Protein AF-A0A2Z7D9N8-F1 (afdb_monomer)

Mean predicted aligned error: 6.68 Å

pLDDT: mean 90.81, std 11.86, range [35.66, 98.69]

Foldseek 3Di:
DPDPPQFPVVVVVLLVVLLVVLVVLLVVLVVQLVDPPRPLVSNLVSLVVNLVSCVVSVLVQLNVLSVQLNVCSVVSPSPSNVVSSVVNVVSSVVVSVVVVVVRVVSSVVSVVVVVVVVVVVVVVVVVVVVVPD

InterPro domains:
  IPR008207 Signal transduction histidine kinase, phosphotransfer (Hpt) domain [PF01627] (13-96)
  IPR008207 Signal transduction histidine kinase, phosphotransfer (Hpt) domain [PS50894] (7-102)
  IPR036641 HPT domain superfamily [G3DSA:1.20.120.160] (1-116)
  IPR036641 HPT domain superfamily [SSF47226] (4-103)
  IPR045871 Histidine-containing phosphotransfer protein 1-5/Phosphorelay intermediate protein YPD1 [PTHR28242] (1-106)

Solvent-accessible surface area (backbone atoms only — not comparable to full-atom values): 7219 Å² total; per-residue (Å²): 133,87,70,71,85,54,39,68,56,68,58,51,52,52,50,52,50,50,57,50,52,49,50,51,46,55,51,48,48,50,53,39,64,72,44,79,79,56,54,47,69,61,44,48,56,45,37,51,55,46,26,54,60,23,53,76,74,64,38,55,70,50,28,52,51,34,53,58,34,48,52,23,42,77,70,66,33,66,70,50,36,54,52,41,51,53,50,45,55,50,48,53,52,52,51,52,54,52,52,52,52,51,52,50,52,52,30,55,50,40,49,51,52,54,52,50,52,52,58,47,52,56,52,52,51,54,53,55,60,68,70,75,113

Secondary structure (DSSP, 8-state):
----TTS-HHHHHHHHHHHHHHHHHHHHHHHHHTSSSP-HHHHHHHHHHHHHHHHHTT-HHHHHHHHHHHHHHHTT-HHHHHHHHHHHHHHHHHHHHHHHHHHHHHHHHHHHHHHHHHHHHHHHHHHHHHH--

Radius of gyration: 23.43 Å; Cα contacts (8 Å, |Δi|>4): 84; chains: 1; bounding box: 69×18×63 Å

Structure (mmCIF, N/CA/C/O backbone):
data_AF-A0A2Z7D9N8-F1
#
_entry.id   AF-A0A2Z7D9N8-F1
#
loop_
_atom_site.group_PDB
_atom_site.id
_atom_site.type_symbol
_atom_site.label_atom_id
_atom_site.label_alt_id
_atom_site.label_comp_id
_atom_site.label_asym_id
_atom_site.label_entity_id
_atom_site.label_seq_id
_atom_site.pdbx_PDB_ins_code
_atom_site.Cartn_x
_atom_site.Cartn_y
_atom_site.Cartn_z
_atom_site.occupancy
_atom_site.B_iso_or_equiv
_atom_site.auth_seq_id
_atom_site.auth_comp_id
_atom_site.auth_asym_id
_atom_site.auth_atom_id
_atom_site.pdbx_PDB_model_num
ATOM 1 N N . MET A 1 1 ? 31.838 6.907 -6.541 1.00 35.66 1 MET A N 1
ATOM 2 C CA . MET A 1 1 ? 31.171 5.623 -6.842 1.00 35.66 1 MET A CA 1
ATOM 3 C C . MET A 1 1 ? 30.427 5.805 -8.151 1.00 35.66 1 MET A C 1
ATOM 5 O O . MET A 1 1 ? 29.470 6.566 -8.168 1.00 35.66 1 MET A O 1
ATOM 9 N N . LEU A 1 2 ? 30.913 5.205 -9.240 1.00 46.88 2 LEU A N 1
ATOM 10 C CA . LEU A 1 2 ? 30.203 5.188 -10.521 1.00 46.88 2 LEU A CA 1
ATOM 11 C C . LEU A 1 2 ? 28.985 4.279 -10.336 1.00 46.88 2 LEU A C 1
ATOM 13 O O . LEU A 1 2 ? 29.131 3.059 -10.277 1.00 46.88 2 LEU A O 1
ATOM 17 N N . ARG A 1 3 ? 27.811 4.879 -10.105 1.00 53.00 3 ARG A N 1
ATOM 18 C CA . ARG A 1 3 ? 26.548 4.147 -10.202 1.00 53.00 3 ARG A CA 1
ATOM 19 C C . ARG A 1 3 ? 26.440 3.682 -11.650 1.00 53.00 3 ARG A C 1
ATOM 21 O O . ARG A 1 3 ? 26.715 4.454 -12.559 1.00 53.00 3 ARG A O 1
ATOM 28 N N . ASP A 1 4 ? 26.103 2.416 -11.822 1.00 56.72 4 ASP A N 1
ATOM 29 C CA . ASP A 1 4 ? 25.853 1.817 -13.123 1.00 56.72 4 ASP A CA 1
ATOM 30 C C . ASP A 1 4 ? 24.731 2.608 -13.816 1.00 56.72 4 ASP A C 1
ATOM 32 O O . ASP A 1 4 ? 23.579 2.561 -13.383 1.00 56.72 4 ASP A O 1
ATOM 36 N N . GLU A 1 5 ? 25.079 3.413 -14.825 1.00 58.69 5 GLU A N 1
ATOM 37 C CA . GLU A 1 5 ? 24.137 4.302 -15.528 1.00 58.69 5 GLU A CA 1
ATOM 38 C C . GLU A 1 5 ? 23.104 3.528 -16.366 1.00 58.69 5 GLU A C 1
ATOM 40 O 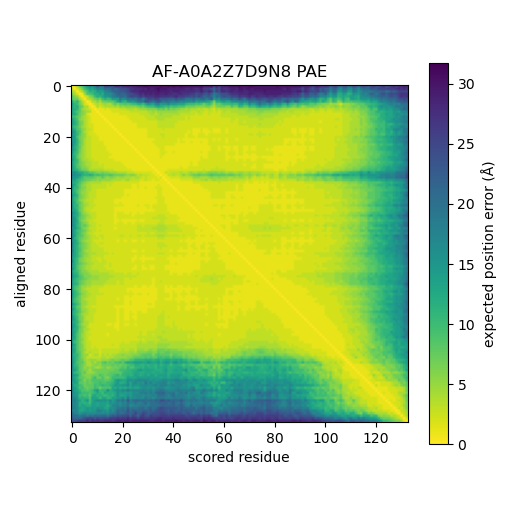O . GLU A 1 5 ? 22.183 4.124 -16.912 1.00 58.69 5 GLU A O 1
ATOM 45 N N . SER A 1 6 ? 23.244 2.201 -16.436 1.00 63.81 6 SER A N 1
ATOM 46 C CA . SER A 1 6 ? 22.446 1.272 -17.243 1.00 63.81 6 SER A CA 1
ATOM 47 C C . SER A 1 6 ? 21.270 0.620 -16.495 1.00 63.81 6 SER A C 1
ATOM 49 O O . SER A 1 6 ? 20.781 -0.454 -16.848 1.00 63.81 6 SER A O 1
ATOM 51 N N . CYS A 1 7 ? 20.844 1.209 -15.383 1.00 67.69 7 CYS A N 1
ATOM 52 C CA . CYS A 1 7 ? 19.733 0.703 -14.589 1.00 67.69 7 CYS A CA 1
ATOM 53 C C . CYS A 1 7 ? 18.971 1.920 -14.046 1.00 67.69 7 CYS A C 1
ATOM 55 O O . CYS A 1 7 ? 19.612 2.902 -13.653 1.00 67.69 7 CYS A O 1
ATOM 57 N N . PRO A 1 8 ? 17.624 1.914 -13.988 1.00 79.19 8 PRO A N 1
ATOM 58 C CA . PRO A 1 8 ? 16.834 3.075 -13.582 1.00 79.19 8 PRO A CA 1
ATOM 59 C C . PRO A 1 8 ? 16.919 3.295 -12.061 1.00 79.19 8 PRO A C 1
ATOM 61 O O . PRO A 1 8 ? 15.949 3.115 -11.326 1.00 79.19 8 PRO A O 1
ATOM 64 N N . THR A 1 9 ? 18.100 3.675 -11.571 1.00 83.56 9 THR A N 1
ATOM 65 C CA . THR A 1 9 ? 18.459 3.759 -10.146 1.00 83.56 9 THR A CA 1
ATOM 66 C C . THR A 1 9 ? 17.527 4.672 -9.359 1.00 83.56 9 THR A C 1
ATOM 68 O O . THR A 1 9 ? 17.087 4.292 -8.280 1.00 83.56 9 THR A O 1
ATOM 71 N N . PHE A 1 10 ? 17.128 5.813 -9.930 1.00 87.19 10 PHE A N 1
ATOM 72 C CA . PHE A 1 10 ? 16.125 6.690 -9.321 1.00 87.19 10 PHE A CA 1
ATOM 73 C C . PHE A 1 10 ? 14.795 5.966 -9.071 1.00 87.19 10 PHE A C 1
ATOM 75 O O . PHE A 1 10 ? 14.218 6.073 -7.992 1.00 87.19 10 PHE A O 1
ATOM 82 N N . PHE A 1 11 ? 14.314 5.200 -10.053 1.00 88.00 11 PHE A N 1
ATOM 83 C CA . PHE A 1 11 ? 13.065 4.457 -9.916 1.00 88.00 11 PHE A CA 1
ATOM 84 C C . PHE A 1 11 ? 13.198 3.341 -8.875 1.00 88.00 11 PHE A C 1
ATOM 86 O O . PHE A 1 11 ? 12.290 3.131 -8.080 1.00 88.00 11 PHE A O 1
ATOM 93 N N . ILE A 1 12 ? 14.343 2.661 -8.822 1.00 90.94 12 ILE A N 1
ATOM 94 C CA . ILE A 1 12 ? 14.627 1.638 -7.806 1.00 90.94 12 ILE A CA 1
ATOM 95 C C . ILE A 1 12 ? 14.602 2.241 -6.399 1.00 90.94 12 ILE A C 1
ATOM 97 O O . ILE A 1 12 ? 13.943 1.688 -5.514 1.00 90.94 12 ILE A O 1
ATOM 101 N N . ASP A 1 13 ? 15.280 3.374 -6.210 1.00 92.50 13 ASP A N 1
ATOM 102 C CA . ASP A 1 13 ? 15.338 4.097 -4.939 1.00 92.50 13 ASP A CA 1
ATOM 103 C C . ASP A 1 13 ? 13.923 4.546 -4.520 1.00 92.50 13 ASP A C 1
ATOM 105 O O . ASP A 1 13 ? 13.490 4.276 -3.397 1.00 92.50 13 ASP A O 1
ATOM 109 N N . LEU A 1 14 ? 13.150 5.111 -5.457 1.00 93.19 14 LEU A N 1
ATOM 110 C CA . LEU A 1 14 ? 11.755 5.512 -5.247 1.00 93.19 14 LEU A CA 1
ATOM 111 C C . LEU A 1 14 ? 10.858 4.332 -4.837 1.00 93.19 14 LEU A C 1
ATOM 113 O O . LEU A 1 14 ? 10.069 4.441 -3.897 1.00 93.19 14 LEU A O 1
ATOM 117 N N . LEU A 1 15 ? 10.972 3.190 -5.521 1.00 94.62 15 LEU A N 1
ATOM 118 C CA . LEU A 1 15 ? 10.200 1.994 -5.187 1.00 94.62 15 LEU A CA 1
ATOM 119 C C . LEU A 1 15 ? 10.584 1.429 -3.821 1.00 94.62 15 LEU A C 1
ATOM 121 O O . LEU A 1 15 ? 9.710 0.992 -3.070 1.00 94.62 15 LEU A O 1
ATOM 125 N N . SER A 1 16 ? 11.878 1.412 -3.503 1.00 94.75 16 SER A N 1
ATOM 126 C CA . SER A 1 16 ? 12.378 0.957 -2.207 1.00 94.75 16 SER A CA 1
ATOM 127 C C . SER A 1 16 ? 11.770 1.781 -1.071 1.00 94.75 16 SER A C 1
ATOM 129 O O . SER A 1 16 ? 11.204 1.210 -0.133 1.00 94.75 16 SER A O 1
ATOM 131 N N . GLU A 1 17 ? 11.793 3.109 -1.213 1.00 95.81 17 GLU A N 1
ATOM 132 C CA . GLU A 1 17 ? 11.213 4.038 -0.246 1.00 95.81 17 GLU A CA 1
ATOM 133 C C . GLU A 1 17 ? 9.703 3.827 -0.102 1.00 95.81 17 GLU A C 1
ATOM 135 O O . GLU A 1 17 ? 9.208 3.590 1.004 1.00 95.81 17 GLU A O 1
ATOM 140 N N . PHE A 1 18 ? 8.969 3.782 -1.220 1.00 96.81 18 PHE A N 1
ATOM 141 C CA . PHE A 1 18 ? 7.529 3.530 -1.197 1.00 96.81 18 PHE A CA 1
ATOM 142 C C . PHE A 1 18 ? 7.182 2.222 -0.472 1.00 96.81 18 PHE A C 1
ATOM 144 O O . PHE A 1 18 ? 6.330 2.207 0.418 1.00 96.81 18 PHE A O 1
ATOM 151 N N . PHE A 1 19 ? 7.823 1.101 -0.823 1.00 97.44 19 PHE A N 1
ATOM 152 C CA . PHE A 1 19 ? 7.477 -0.193 -0.228 1.00 97.44 19 PHE A CA 1
ATOM 153 C C . PHE A 1 19 ? 7.876 -0.303 1.244 1.00 97.44 19 PHE A C 1
ATOM 155 O O . PHE A 1 19 ? 7.211 -1.044 1.983 1.00 97.44 19 PHE A O 1
ATOM 162 N N . SER A 1 20 ? 8.929 0.407 1.652 1.00 97.31 20 SER A N 1
ATOM 163 C CA . SER A 1 20 ? 9.345 0.554 3.046 1.00 97.31 20 SER A CA 1
ATOM 164 C C . SER A 1 20 ? 8.277 1.304 3.845 1.00 97.31 20 SER A C 1
ATOM 166 O O . SER A 1 20 ? 7.710 0.744 4.789 1.00 97.31 20 SER A O 1
ATOM 168 N N . GLU A 1 21 ? 7.915 2.515 3.415 1.00 97.00 21 GLU A N 1
ATOM 169 C CA . GLU A 1 21 ? 6.924 3.352 4.097 1.00 97.00 21 GLU A CA 1
ATOM 170 C C . GLU A 1 21 ? 5.530 2.719 4.098 1.00 97.00 21 GLU A C 1
ATOM 172 O O . GLU A 1 21 ? 4.908 2.593 5.156 1.00 97.00 21 GLU A O 1
ATOM 177 N N . ALA A 1 22 ? 5.063 2.206 2.957 1.00 97.81 22 ALA A N 1
ATOM 178 C CA . ALA A 1 22 ? 3.789 1.493 2.874 1.00 97.81 22 ALA A CA 1
ATOM 179 C C . ALA A 1 22 ? 3.767 0.265 3.801 1.00 97.81 22 ALA A C 1
ATOM 181 O O . ALA A 1 22 ? 2.750 -0.040 4.423 1.00 97.81 22 ALA A O 1
ATOM 182 N N . GLY A 1 23 ? 4.897 -0.440 3.936 1.00 98.06 23 GLY A N 1
ATOM 183 C CA . GLY A 1 23 ? 5.041 -1.551 4.875 1.00 98.06 23 GLY A CA 1
ATOM 184 C C . GLY A 1 23 ? 4.883 -1.125 6.338 1.00 98.06 23 GLY A C 1
ATOM 185 O O . GLY A 1 23 ? 4.220 -1.829 7.106 1.00 98.06 23 GLY A O 1
ATOM 186 N N . LYS A 1 24 ? 5.445 0.029 6.719 1.00 98.44 24 LYS A N 1
ATOM 187 C CA . LYS A 1 24 ? 5.302 0.607 8.066 1.00 98.44 24 LYS A CA 1
ATOM 188 C C . LYS A 1 24 ? 3.858 1.024 8.343 1.00 98.44 24 LYS A C 1
ATOM 190 O O . LYS A 1 24 ? 3.328 0.645 9.385 1.00 98.44 24 LYS A O 1
ATOM 195 N N . VAL A 1 25 ? 3.211 1.711 7.401 1.00 98.56 25 VAL A N 1
ATOM 196 C CA . VAL A 1 25 ? 1.808 2.147 7.523 1.00 98.56 25 VAL A CA 1
ATOM 197 C C . VAL A 1 25 ? 0.871 0.951 7.686 1.00 98.56 25 VAL A C 1
ATOM 199 O O . VAL A 1 25 ? 0.109 0.888 8.645 1.00 98.56 25 VAL A O 1
ATOM 202 N N . VAL A 1 26 ? 1.000 -0.070 6.836 1.00 98.44 26 VAL A N 1
ATOM 203 C CA . VAL A 1 26 ? 0.194 -1.301 6.925 1.00 98.44 26 VAL A CA 1
ATOM 204 C C . VAL A 1 26 ? 0.425 -2.052 8.243 1.00 98.44 26 VAL A C 1
ATOM 206 O O . VAL A 1 26 ? -0.492 -2.672 8.781 1.00 98.44 26 VAL A O 1
ATOM 209 N N . LYS A 1 27 ? 1.649 -2.025 8.785 1.00 98.56 27 LYS A N 1
ATOM 210 C CA . LYS A 1 27 ? 1.946 -2.603 10.104 1.00 98.56 27 LYS A CA 1
ATOM 211 C C . LYS A 1 27 ? 1.283 -1.807 11.230 1.00 98.56 27 LYS A C 1
ATOM 213 O O . LYS A 1 27 ? 0.828 -2.422 12.188 1.00 98.56 27 LYS A O 1
ATOM 218 N N . GLN A 1 28 ? 1.248 -0.480 11.128 1.00 98.44 28 GLN A N 1
ATOM 219 C CA . GLN A 1 28 ? 0.565 0.384 12.091 1.00 98.44 28 GLN A CA 1
ATOM 220 C C . GLN A 1 28 ? -0.949 0.166 12.052 1.00 98.44 28 GLN A C 1
ATOM 222 O O . GLN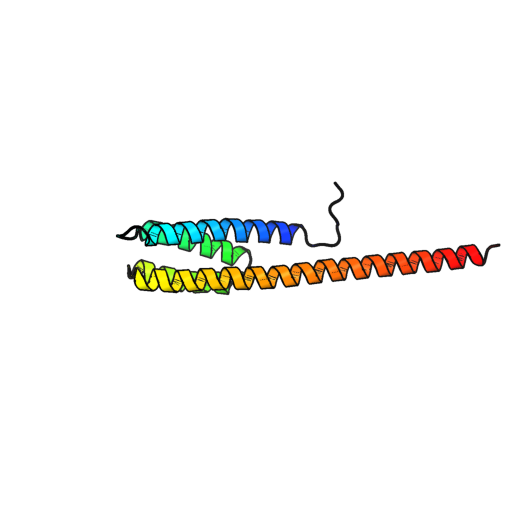 A 1 28 ? -1.509 -0.100 13.104 1.00 98.44 28 GLN A O 1
ATOM 227 N N . MET A 1 29 ? -1.567 0.126 10.865 1.00 98.56 29 MET A N 1
ATOM 228 C CA . MET A 1 29 ? -2.998 -0.187 10.709 1.00 98.56 29 MET A CA 1
ATOM 229 C C . MET A 1 29 ? -3.362 -1.498 11.407 1.00 98.56 29 MET A C 1
ATOM 231 O O . MET A 1 29 ? -4.299 -1.562 12.192 1.00 98.56 29 MET A O 1
ATOM 235 N N . ARG A 1 30 ? -2.561 -2.547 11.177 1.00 98.38 30 ARG A N 1
ATOM 236 C CA . ARG A 1 30 ? -2.777 -3.843 11.825 1.00 98.38 30 ARG A CA 1
ATOM 237 C C . ARG A 1 30 ? -2.727 -3.740 13.350 1.00 98.38 30 ARG A C 1
ATOM 239 O O . ARG A 1 30 ? -3.581 -4.302 14.011 1.00 98.38 30 ARG A O 1
ATOM 246 N N . LYS A 1 31 ? -1.736 -3.032 13.900 1.00 98.25 31 LYS A N 1
ATOM 247 C CA . LYS A 1 31 ? -1.605 -2.844 15.354 1.00 98.25 31 LYS A CA 1
ATOM 248 C C . LYS A 1 31 ? -2.790 -2.087 15.951 1.00 98.25 31 LYS A C 1
ATOM 250 O O . LYS A 1 31 ? -3.208 -2.416 17.055 1.00 98.25 31 LYS A O 1
ATOM 255 N N . THR A 1 32 ? -3.301 -1.091 15.229 1.00 98.00 32 THR A N 1
ATOM 256 C CA . THR A 1 32 ? -4.493 -0.346 15.633 1.00 98.00 32 THR A CA 1
ATOM 257 C C . THR A 1 32 ? -5.709 -1.268 15.715 1.00 98.00 32 THR A C 1
ATOM 259 O O . THR A 1 32 ? -6.408 -1.241 16.717 1.00 98.00 32 THR A O 1
ATOM 262 N N . LEU A 1 33 ? -5.906 -2.151 14.730 1.00 97.38 33 LEU A N 1
ATOM 263 C CA . LEU A 1 33 ? -6.993 -3.140 14.752 1.00 97.38 33 LEU A CA 1
ATOM 264 C C . LEU A 1 33 ? -6.773 -4.293 15.755 1.00 97.38 33 LEU A C 1
ATOM 266 O O . LEU A 1 33 ? -7.728 -4.916 16.196 1.00 97.38 33 LEU A O 1
ATOM 270 N N . GLU A 1 34 ? -5.524 -4.604 16.121 1.00 97.56 34 GLU A N 1
ATOM 271 C CA . GLU A 1 34 ? -5.187 -5.604 17.154 1.00 97.56 34 GLU A CA 1
ATOM 272 C C . GLU A 1 34 ? -5.485 -5.108 18.584 1.00 97.56 34 GLU A C 1
ATOM 274 O O . GLU A 1 34 ? -5.392 -5.903 19.519 1.00 97.56 34 GLU A O 1
ATOM 279 N N . THR A 1 35 ? -5.825 -3.824 18.770 1.00 94.38 35 THR A N 1
ATOM 280 C CA . THR A 1 35 ? -6.077 -3.208 20.087 1.00 94.38 35 THR A CA 1
ATOM 281 C C . THR A 1 35 ? -7.505 -2.653 20.175 1.00 94.38 35 THR A C 1
ATOM 283 O O . THR A 1 35 ? -7.701 -1.465 19.932 1.00 94.38 35 THR A O 1
ATOM 286 N N . PRO A 1 36 ? -8.509 -3.480 20.519 1.00 89.88 36 PRO A N 1
ATOM 287 C CA . PRO A 1 36 ? -9.892 -3.025 20.625 1.00 89.88 36 PRO A CA 1
ATOM 288 C C . PRO A 1 36 ? -10.150 -2.108 21.843 1.00 89.88 36 PRO A C 1
ATOM 290 O O . PRO A 1 36 ? -9.549 -2.326 22.902 1.00 89.88 36 PRO A O 1
ATOM 293 N N . PRO A 1 37 ? -11.091 -1.147 21.746 1.00 91.50 37 PRO A N 1
ATOM 294 C CA . PRO A 1 37 ? -11.786 -0.756 20.517 1.00 91.50 37 PRO A CA 1
ATOM 295 C C . PRO A 1 37 ? -10.817 -0.076 19.542 1.00 91.50 37 PRO A C 1
ATOM 297 O O . PRO A 1 37 ? -9.957 0.698 19.966 1.00 91.50 37 PRO A O 1
ATOM 300 N N . ALA A 1 38 ? -10.950 -0.367 18.247 1.00 95.56 38 ALA A N 1
ATOM 301 C CA . ALA A 1 38 ? -10.053 0.195 17.246 1.00 95.56 38 ALA A CA 1
ATOM 302 C C . ALA A 1 38 ? -10.125 1.734 17.215 1.00 95.56 38 ALA A C 1
ATOM 304 O O . ALA A 1 38 ? -11.199 2.338 17.205 1.00 95.56 38 ALA A O 1
ATOM 305 N N . ASP A 1 39 ? -8.960 2.378 17.145 1.00 98.06 39 ASP A N 1
ATOM 306 C CA . ASP A 1 39 ? -8.849 3.825 16.938 1.00 98.06 39 ASP A CA 1
ATOM 307 C C . ASP A 1 39 ? -9.085 4.159 15.452 1.00 98.06 39 ASP A C 1
ATOM 309 O O . ASP A 1 39 ? -8.171 4.110 14.618 1.00 98.06 39 ASP A O 1
ATOM 313 N N . PHE A 1 40 ? -10.343 4.447 15.110 1.00 98.12 40 PHE A N 1
ATOM 314 C CA . PHE A 1 40 ? -10.770 4.740 13.739 1.00 98.12 40 PHE A CA 1
ATOM 315 C C . PHE A 1 40 ? -10.212 6.060 13.197 1.00 98.12 40 PHE A C 1
ATOM 317 O O . PHE A 1 40 ? -9.897 6.133 12.007 1.00 98.12 40 PHE A O 1
ATOM 324 N N . ASP A 1 41 ? -9.991 7.064 14.049 1.00 98.38 41 ASP A N 1
ATOM 325 C CA . ASP A 1 41 ? -9.354 8.318 13.637 1.00 98.38 41 ASP A CA 1
ATOM 326 C C . ASP A 1 41 ? -7.915 8.044 13.192 1.00 98.38 41 ASP A C 1
ATOM 328 O O . ASP A 1 41 ? -7.485 8.458 12.106 1.00 98.38 41 ASP A O 1
ATOM 332 N N . LYS A 1 42 ? -7.188 7.225 13.965 1.00 98.44 42 LYS A N 1
ATOM 333 C CA . LYS A 1 42 ? -5.841 6.808 13.584 1.00 98.44 42 LYS A CA 1
ATOM 334 C C . LYS A 1 42 ? -5.825 5.956 12.321 1.00 98.44 42 LYS A C 1
ATOM 336 O O . LYS A 1 42 ? -4.927 6.110 11.487 1.00 98.44 42 LYS A O 1
ATOM 341 N N . MET A 1 43 ? -6.796 5.058 12.159 1.00 98.50 43 MET A N 1
ATOM 342 C CA . MET A 1 43 ? -6.951 4.285 10.924 1.00 98.50 43 MET A CA 1
ATOM 343 C C . MET A 1 43 ? -7.167 5.196 9.712 1.00 98.50 43 MET A C 1
ATOM 345 O O . MET A 1 43 ? -6.570 4.944 8.662 1.00 98.50 43 MET A O 1
ATOM 349 N N . ASN A 1 44 ? -7.940 6.274 9.859 1.00 98.56 44 ASN A N 1
ATOM 350 C CA . ASN A 1 44 ? -8.224 7.218 8.780 1.00 98.56 44 ASN A CA 1
ATOM 351 C C . ASN A 1 44 ? -6.970 7.991 8.344 1.00 98.56 44 ASN A C 1
ATOM 353 O O . ASN A 1 44 ? -6.649 8.049 7.155 1.00 98.56 44 ASN A O 1
ATOM 357 N N . GLU A 1 45 ? -6.182 8.495 9.300 1.00 98.62 45 GLU A N 1
ATOM 358 C CA . GLU A 1 45 ? -4.888 9.134 9.013 1.00 98.62 45 GLU A CA 1
ATOM 359 C C . GLU A 1 45 ? -3.945 8.199 8.240 1.00 98.62 45 GLU A C 1
ATOM 361 O O . GLU A 1 45 ? -3.320 8.583 7.243 1.00 98.62 45 GLU A O 1
ATOM 366 N N . LEU A 1 46 ? -3.841 6.945 8.696 1.00 98.69 46 LEU A N 1
ATOM 367 C CA . LEU A 1 46 ? -3.014 5.929 8.051 1.00 98.69 46 LEU A CA 1
ATOM 368 C C . LEU A 1 46 ? -3.534 5.608 6.644 1.00 98.69 46 LEU A C 1
ATOM 370 O O . LEU A 1 46 ? -2.729 5.438 5.722 1.00 98.69 46 LEU A O 1
ATOM 374 N N . CYS A 1 47 ? -4.857 5.550 6.468 1.00 98.56 47 CYS A N 1
ATOM 375 C CA . CYS A 1 47 ? -5.514 5.331 5.184 1.00 98.56 47 CYS A CA 1
ATOM 376 C C . CYS A 1 47 ? -5.152 6.432 4.180 1.00 98.56 47 CYS A C 1
ATOM 378 O O . CYS A 1 47 ? -4.644 6.127 3.096 1.00 98.56 47 CYS A O 1
ATOM 380 N N . PHE A 1 48 ? -5.295 7.707 4.557 1.00 98.12 48 PHE A N 1
ATOM 381 C CA . PHE A 1 48 ? -4.921 8.831 3.697 1.00 98.12 48 PHE A CA 1
ATOM 382 C C . PHE A 1 48 ? -3.430 8.849 3.366 1.00 98.12 48 PHE A C 1
ATOM 384 O O . PHE A 1 48 ? -3.069 9.045 2.201 1.00 98.12 48 PHE A O 1
ATOM 391 N N . LYS A 1 49 ? -2.555 8.567 4.344 1.00 98.19 49 LYS A N 1
ATOM 392 C CA . LYS A 1 49 ? -1.107 8.464 4.102 1.00 98.19 49 LYS A CA 1
ATOM 393 C C . LYS A 1 49 ? -0.791 7.388 3.056 1.00 98.19 49 LYS A C 1
ATOM 395 O O . LYS A 1 49 ? -0.017 7.629 2.122 1.00 98.19 49 LYS A O 1
ATOM 400 N N . LEU A 1 50 ? -1.394 6.203 3.176 1.00 98.50 50 LEU A N 1
ATOM 401 C CA . LEU A 1 50 ? -1.187 5.126 2.208 1.00 98.50 50 LEU A CA 1
ATOM 402 C C . LEU A 1 50 ? -1.781 5.467 0.836 1.00 98.50 50 LEU A C 1
ATOM 404 O O . LEU A 1 50 ? -1.122 5.255 -0.177 1.00 98.50 50 LEU A O 1
ATOM 408 N N . LYS A 1 51 ? -2.993 6.026 0.790 1.00 97.88 51 LYS A N 1
ATOM 409 C CA . LYS A 1 51 ? -3.663 6.427 -0.455 1.00 97.88 51 LYS A CA 1
ATOM 410 C C . LYS A 1 51 ? -2.849 7.464 -1.230 1.00 97.88 51 LYS A C 1
ATOM 412 O O . LYS A 1 51 ? -2.603 7.277 -2.419 1.00 97.88 51 LYS A O 1
ATOM 417 N N . GLY A 1 52 ? -2.385 8.518 -0.555 1.00 96.56 52 GLY A N 1
ATOM 418 C CA . GLY A 1 52 ? -1.589 9.585 -1.165 1.00 96.56 52 GLY A CA 1
ATOM 419 C C . GLY A 1 52 ? -0.251 9.085 -1.715 1.00 96.56 52 GLY A C 1
ATOM 420 O O . GLY A 1 52 ? 0.086 9.349 -2.867 1.00 96.56 52 GLY A O 1
ATOM 421 N N . SER A 1 53 ? 0.480 8.293 -0.923 1.00 96.62 53 SER A N 1
ATOM 422 C CA . SER A 1 53 ? 1.743 7.679 -1.368 1.00 96.62 53 SER A CA 1
ATOM 423 C C . SER A 1 53 ? 1.554 6.651 -2.488 1.00 96.62 53 SER A C 1
ATOM 425 O O . SER A 1 53 ? 2.392 6.546 -3.377 1.00 96.62 53 SER A O 1
ATOM 427 N N . ALA A 1 54 ? 0.453 5.897 -2.489 1.00 97.75 54 ALA A N 1
ATOM 428 C CA . ALA A 1 54 ? 0.130 4.986 -3.582 1.00 97.75 54 ALA A CA 1
ATOM 429 C C . ALA A 1 54 ? -0.185 5.753 -4.874 1.00 97.75 54 ALA A C 1
ATOM 431 O O . ALA A 1 54 ? 0.267 5.360 -5.950 1.00 97.75 54 ALA A O 1
ATOM 432 N N . ALA A 1 55 ? -0.931 6.855 -4.777 1.00 96.44 55 ALA A N 1
ATOM 433 C CA . ALA A 1 55 ? -1.259 7.694 -5.922 1.00 96.44 55 ALA A CA 1
ATOM 434 C C . ALA A 1 55 ? -0.007 8.312 -6.571 1.00 96.44 55 ALA A C 1
ATOM 436 O O . ALA A 1 55 ? 0.095 8.302 -7.796 1.00 96.44 55 ALA A O 1
ATOM 437 N N . SER A 1 56 ? 0.970 8.774 -5.780 1.00 94.00 56 SER A N 1
ATOM 438 C CA . SER A 1 56 ? 2.171 9.446 -6.304 1.00 94.00 56 SER A CA 1
ATOM 439 C C . SER A 1 56 ? 3.078 8.554 -7.160 1.00 94.00 56 SER A C 1
ATOM 441 O O . SER A 1 56 ? 3.786 9.067 -8.022 1.00 94.00 56 SER A O 1
ATOM 443 N N . ILE A 1 57 ? 3.038 7.231 -6.967 1.00 94.31 57 ILE A N 1
ATOM 444 C CA . ILE A 1 57 ? 3.813 6.263 -7.762 1.00 94.31 57 ILE A CA 1
ATOM 445 C C . ILE A 1 57 ? 2.961 5.470 -8.768 1.00 94.31 57 ILE A C 1
ATOM 447 O O . ILE A 1 57 ? 3.438 4.497 -9.352 1.00 94.31 57 ILE A O 1
ATOM 451 N N . GLY A 1 58 ? 1.682 5.822 -8.934 1.00 95.31 58 GLY A N 1
ATOM 452 C CA . GLY A 1 58 ? 0.770 5.110 -9.834 1.00 95.31 58 GLY A CA 1
ATOM 453 C C . GLY A 1 58 ? 0.349 3.715 -9.347 1.00 95.31 58 GLY A C 1
ATOM 454 O O . GLY A 1 58 ? -0.026 2.859 -10.148 1.00 95.31 58 GLY A O 1
ATOM 455 N N . ALA A 1 59 ? 0.372 3.450 -8.037 1.00 96.81 59 ALA A N 1
ATOM 456 C CA . ALA A 1 59 ? -0.119 2.205 -7.441 1.00 96.81 59 ALA A CA 1
ATOM 457 C C . ALA A 1 59 ? -1.661 2.180 -7.360 1.00 96.81 59 ALA A C 1
ATOM 459 O O . ALA A 1 59 ? -2.249 2.065 -6.280 1.00 96.81 59 ALA A O 1
ATOM 460 N N . CYS A 1 60 ? -2.328 2.274 -8.514 1.00 95.88 60 CYS A N 1
ATOM 461 C CA . CYS A 1 60 ? -3.767 2.537 -8.631 1.00 95.88 60 CYS A CA 1
ATOM 462 C C . CYS A 1 60 ? -4.649 1.554 -7.850 1.00 95.88 60 CYS A C 1
ATOM 464 O O . CYS A 1 60 ? -5.605 1.973 -7.210 1.00 95.88 60 CYS A O 1
ATOM 466 N N . ARG A 1 61 ? -4.315 0.254 -7.843 1.00 97.06 61 ARG A N 1
ATOM 467 C CA . ARG A 1 61 ? -5.100 -0.758 -7.110 1.00 97.06 61 ARG A CA 1
ATOM 468 C C . ARG A 1 61 ? -5.027 -0.571 -5.596 1.00 97.06 61 ARG A C 1
ATOM 470 O O . ARG A 1 61 ? -6.034 -0.744 -4.927 1.00 97.06 61 ARG A O 1
ATOM 477 N N . ILE A 1 62 ? -3.867 -0.189 -5.058 1.00 97.94 62 ILE A N 1
ATOM 478 C CA . ILE A 1 62 ? -3.729 0.106 -3.624 1.00 97.94 62 ILE A CA 1
ATOM 479 C C . ILE A 1 62 ? -4.519 1.375 -3.289 1.00 97.94 62 ILE A C 1
ATOM 481 O O . ILE A 1 62 ? -5.272 1.376 -2.325 1.00 97.94 62 ILE A O 1
ATOM 485 N N . SER A 1 63 ? -4.402 2.418 -4.119 1.00 97.06 63 SER A N 1
ATOM 486 C CA . SER A 1 63 ? -5.153 3.671 -3.945 1.00 97.06 63 SER A CA 1
ATOM 487 C C . SER A 1 63 ? -6.674 3.457 -3.970 1.00 97.06 63 SER A C 1
ATOM 489 O O . SER A 1 63 ? -7.381 4.013 -3.133 1.00 97.06 63 SER A O 1
ATOM 491 N N . ALA A 1 64 ? -7.169 2.605 -4.875 1.00 96.75 64 ALA A N 1
ATOM 492 C CA . ALA A 1 64 ? -8.584 2.250 -4.961 1.00 96.75 64 ALA A CA 1
ATOM 493 C C . ALA A 1 64 ? -9.068 1.500 -3.711 1.00 96.75 64 ALA A C 1
ATOM 495 O O . ALA A 1 64 ? -10.045 1.918 -3.103 1.00 96.75 64 ALA A O 1
ATOM 496 N N . VAL A 1 65 ? -8.342 0.466 -3.268 1.00 97.69 65 VAL A N 1
ATOM 497 C CA . VAL A 1 65 ? -8.705 -0.309 -2.065 1.00 97.69 65 VAL A CA 1
ATOM 498 C C . VAL A 1 65 ? -8.630 0.545 -0.788 1.00 97.69 65 VAL A C 1
ATOM 500 O O . VAL A 1 65 ? -9.348 0.288 0.172 1.00 97.69 65 VAL A O 1
ATOM 503 N N . CYS A 1 66 ? -7.812 1.604 -0.752 1.00 98.19 66 CYS A N 1
ATOM 504 C CA . CYS A 1 66 ? -7.862 2.568 0.352 1.00 98.19 66 CYS A CA 1
ATOM 505 C C . CYS A 1 66 ? -9.200 3.327 0.422 1.00 98.19 66 CYS A C 1
ATOM 507 O O . CYS A 1 66 ? -9.586 3.746 1.507 1.00 98.19 66 CYS A O 1
ATOM 509 N N . SER A 1 67 ? -9.920 3.520 -0.690 1.00 97.19 67 SER A N 1
ATOM 510 C CA . SER A 1 67 ? -11.279 4.077 -0.625 1.00 97.19 67 SER A CA 1
ATOM 511 C C . SER A 1 67 ? -12.245 3.102 0.055 1.00 97.19 67 SER A C 1
ATOM 513 O O . SER A 1 67 ? -13.016 3.534 0.904 1.00 97.19 67 SER A O 1
ATOM 515 N N . ASP A 1 68 ? -12.134 1.799 -0.224 1.00 98.06 68 ASP A N 1
ATOM 516 C CA . ASP A 1 68 ? -12.921 0.768 0.471 1.00 98.06 68 ASP A CA 1
ATOM 517 C C . ASP A 1 68 ? -12.602 0.753 1.976 1.00 98.06 68 ASP A C 1
ATOM 519 O O . ASP A 1 68 ? -13.497 0.640 2.809 1.00 98.06 68 ASP A O 1
ATOM 523 N N . LEU A 1 69 ? -11.325 0.935 2.342 1.00 98.38 69 LEU A N 1
ATOM 524 C CA . LEU A 1 69 ? -10.913 1.016 3.746 1.00 98.38 69 LEU A CA 1
ATOM 525 C C . LEU A 1 69 ? -11.509 2.248 4.428 1.00 98.38 69 LEU A C 1
ATOM 527 O O . LEU A 1 69 ? -11.917 2.165 5.578 1.00 98.38 69 LEU A O 1
ATOM 531 N N . HIS A 1 70 ? -11.542 3.386 3.736 1.00 98.50 70 HIS A N 1
ATOM 532 C CA . HIS A 1 70 ? -12.151 4.599 4.268 1.00 98.50 70 HIS A CA 1
ATOM 533 C C . HIS A 1 70 ? -13.646 4.398 4.548 1.00 98.50 70 HIS A C 1
ATOM 535 O O . HIS A 1 70 ? -14.096 4.778 5.620 1.00 98.50 70 HIS A O 1
ATOM 541 N N . HIS A 1 71 ? -14.388 3.720 3.666 1.00 98.44 71 HIS A N 1
ATOM 542 C CA . HIS A 1 71 ? -15.789 3.374 3.934 1.00 98.44 71 HIS A CA 1
ATOM 543 C C . HIS A 1 71 ? -15.947 2.493 5.181 1.00 98.44 71 HIS A C 1
ATOM 545 O O . HIS A 1 71 ? -16.706 2.851 6.076 1.00 98.44 71 HIS A O 1
ATOM 551 N N . ALA A 1 72 ? -15.146 1.430 5.311 1.00 98.31 72 ALA A N 1
ATOM 552 C CA . ALA A 1 72 ? -15.165 0.576 6.503 1.00 98.31 72 ALA A CA 1
ATOM 553 C C . ALA A 1 72 ? -14.815 1.335 7.804 1.00 98.31 72 ALA A C 1
ATOM 555 O O . ALA A 1 72 ? -15.309 0.993 8.880 1.00 98.31 72 ALA A O 1
ATOM 556 N N . ILE A 1 73 ? -13.959 2.363 7.715 1.00 98.44 73 ILE A N 1
ATOM 557 C CA . ILE A 1 73 ? -13.607 3.244 8.838 1.00 98.44 73 ILE A CA 1
ATOM 558 C C . ILE A 1 73 ? -14.787 4.142 9.228 1.00 98.44 73 ILE A C 1
ATOM 560 O O . ILE A 1 73 ? -15.083 4.248 10.417 1.00 98.44 73 ILE A O 1
ATOM 564 N N . GLU A 1 74 ? -15.463 4.764 8.258 1.00 98.38 74 GLU A N 1
ATOM 565 C CA . GLU A 1 74 ? -16.641 5.615 8.504 1.00 98.38 74 GLU A CA 1
ATOM 566 C C . GLU A 1 74 ? -17.796 4.811 9.125 1.00 98.38 74 GLU A C 1
ATOM 568 O O . GLU A 1 74 ? -18.431 5.270 10.076 1.00 98.38 74 GLU A O 1
ATOM 573 N N . ASP A 1 75 ? -17.990 3.570 8.669 1.00 98.12 75 ASP A N 1
ATOM 574 C CA . ASP A 1 75 ? -18.977 2.631 9.219 1.00 98.12 75 ASP A CA 1
ATOM 575 C C . ASP A 1 75 ? -18.543 2.019 10.566 1.00 98.12 75 ASP A C 1
ATOM 577 O O . ASP A 1 75 ? -19.302 1.283 11.201 1.00 98.12 75 ASP A O 1
ATOM 581 N N . LYS A 1 76 ? -17.321 2.325 11.029 1.00 97.25 76 LYS A N 1
ATOM 582 C CA . LYS A 1 76 ? -16.698 1.789 12.251 1.00 97.25 76 LYS A CA 1
ATOM 583 C C . LYS A 1 76 ? -16.723 0.258 12.321 1.00 97.25 76 LYS A C 1
ATOM 585 O O . LYS A 1 76 ? -16.857 -0.332 13.395 1.00 97.25 76 LYS A O 1
ATOM 590 N N . SER A 1 77 ? -16.575 -0.394 11.170 1.00 97.69 77 SER A N 1
ATOM 591 C CA . SER A 1 77 ? -16.610 -1.849 11.041 1.00 97.69 77 SER A CA 1
ATOM 592 C C . SER A 1 77 ? -15.201 -2.434 11.159 1.00 97.69 77 SER A C 1
ATOM 594 O O . SER A 1 77 ? -14.407 -2.396 10.215 1.00 97.69 77 SER A O 1
ATOM 596 N N . GLU A 1 78 ? -14.865 -2.985 12.332 1.00 96.69 78 GLU A N 1
ATOM 597 C CA . GLU A 1 78 ? -13.562 -3.634 12.559 1.00 96.69 78 GLU A CA 1
ATOM 598 C C . GLU A 1 78 ? -13.363 -4.846 11.634 1.00 96.69 78 GLU A C 1
ATOM 600 O O . GLU A 1 78 ? -12.284 -5.015 11.058 1.00 96.69 78 GLU A O 1
ATOM 605 N N . ASP A 1 79 ? -14.411 -5.650 11.433 1.00 97.69 79 ASP A N 1
ATOM 606 C CA . ASP A 1 79 ? -14.372 -6.840 10.578 1.00 97.69 79 ASP A CA 1
ATOM 607 C C . ASP A 1 79 ? -14.087 -6.483 9.114 1.00 97.69 79 ASP A C 1
ATOM 609 O O . ASP A 1 79 ? -13.252 -7.121 8.462 1.00 97.69 79 ASP A O 1
ATOM 613 N N . GLU A 1 80 ? -14.734 -5.442 8.586 1.00 98.25 80 GLU A N 1
ATOM 614 C CA . GLU A 1 80 ? -14.466 -4.971 7.227 1.00 98.25 80 GLU A CA 1
ATOM 615 C C . GLU A 1 80 ? -13.084 -4.327 7.121 1.00 98.25 80 GLU A C 1
ATOM 617 O O . GLU A 1 80 ? -12.350 -4.611 6.171 1.00 98.25 80 GLU A O 1
ATOM 622 N N . CYS A 1 81 ? -12.656 -3.552 8.124 1.00 98.50 81 CYS A N 1
ATOM 623 C CA . CYS A 1 81 ? -11.298 -3.009 8.170 1.00 98.50 81 CYS A CA 1
ATOM 624 C C . CYS A 1 81 ? -10.240 -4.123 8.100 1.00 98.50 81 CYS A C 1
ATOM 626 O O . CYS A 1 81 ? -9.253 -3.999 7.365 1.00 98.50 81 CYS A O 1
ATOM 628 N N . TRP A 1 82 ? -10.447 -5.239 8.806 1.00 98.38 82 TRP A N 1
ATOM 629 C CA . TRP A 1 82 ? -9.576 -6.414 8.740 1.00 98.38 82 TRP A CA 1
ATOM 630 C C . TRP A 1 82 ? -9.541 -7.046 7.346 1.00 98.38 82 TRP A C 1
ATOM 632 O O . TRP A 1 82 ? -8.455 -7.351 6.831 1.00 98.38 82 TRP A O 1
ATOM 642 N N . GLN A 1 83 ? -10.705 -7.214 6.714 1.00 98.44 83 GLN A N 1
ATOM 643 C CA . GLN A 1 83 ? -10.814 -7.758 5.358 1.00 98.44 83 GLN A CA 1
ATOM 644 C C . GLN A 1 83 ? -10.094 -6.864 4.343 1.00 98.44 83 GLN A C 1
ATOM 646 O O . GLN A 1 83 ? -9.229 -7.335 3.595 1.00 98.44 83 GLN A O 1
ATOM 651 N N . VAL A 1 84 ? -10.374 -5.560 4.357 1.00 98.44 84 VAL A N 1
ATOM 652 C CA . VAL A 1 84 ? -9.753 -4.594 3.444 1.00 98.44 84 VAL A CA 1
ATOM 653 C C . VAL A 1 84 ? -8.242 -4.497 3.677 1.00 98.44 84 VAL A C 1
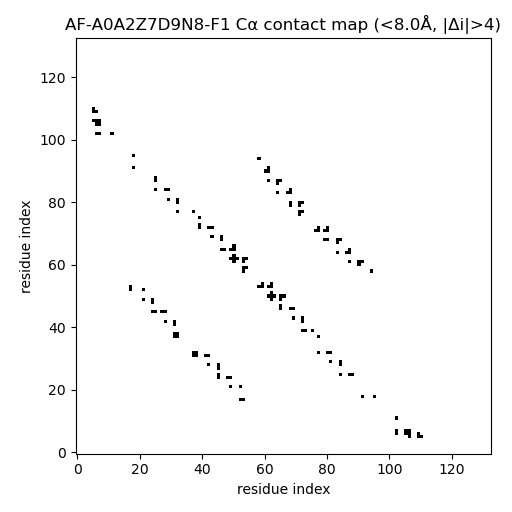ATOM 655 O O . VAL A 1 84 ? -7.461 -4.510 2.720 1.00 98.44 84 VAL A O 1
ATOM 658 N N . LEU A 1 85 ? -7.776 -4.515 4.930 1.00 98.44 85 LEU A N 1
ATOM 659 C CA . LEU A 1 85 ? -6.343 -4.535 5.238 1.00 98.44 85 LEU A CA 1
ATOM 660 C C . LEU A 1 85 ? -5.641 -5.779 4.665 1.00 98.44 85 LEU A C 1
ATOM 662 O O . LEU A 1 85 ? -4.501 -5.692 4.186 1.00 98.44 85 LEU A O 1
ATOM 666 N N . ALA A 1 86 ? -6.300 -6.942 4.668 1.00 98.38 86 ALA A N 1
ATOM 667 C CA . ALA A 1 86 ? -5.775 -8.145 4.026 1.00 98.38 86 ALA A CA 1
ATOM 668 C C . ALA A 1 86 ? -5.642 -7.967 2.501 1.00 98.38 86 ALA A C 1
ATOM 670 O O . ALA A 1 86 ? -4.609 -8.343 1.926 1.00 98.38 86 ALA A O 1
ATOM 671 N N . PHE A 1 87 ? -6.621 -7.322 1.855 1.00 98.00 87 PHE A N 1
ATOM 672 C CA . PHE A 1 87 ? -6.555 -6.970 0.433 1.00 98.00 87 PHE A CA 1
ATOM 673 C C . PHE A 1 87 ? -5.394 -6.016 0.124 1.00 98.00 87 PHE A C 1
ATOM 675 O O . PHE A 1 87 ? -4.588 -6.312 -0.765 1.00 98.00 87 PHE A O 1
ATOM 682 N N . ILE A 1 88 ? -5.219 -4.947 0.907 1.00 98.31 88 ILE A N 1
ATOM 683 C CA . ILE A 1 88 ? -4.096 -4.001 0.775 1.00 98.31 88 ILE A CA 1
ATOM 684 C C . ILE A 1 88 ? -2.750 -4.731 0.871 1.00 98.31 88 ILE A C 1
ATOM 686 O O . ILE A 1 88 ? -1.851 -4.529 0.048 1.00 98.31 88 ILE A O 1
ATOM 690 N N . ARG A 1 89 ? -2.594 -5.629 1.854 1.00 98.12 89 ARG A N 1
ATOM 691 C CA . ARG A 1 89 ? -1.362 -6.418 2.042 1.00 98.12 89 ARG A CA 1
ATOM 692 C C . ARG A 1 89 ? -1.039 -7.279 0.826 1.00 98.12 89 ARG A C 1
ATOM 694 O O . ARG A 1 89 ? 0.135 -7.381 0.456 1.00 98.12 89 ARG A O 1
ATOM 701 N N . ARG A 1 90 ? -2.054 -7.908 0.230 1.00 98.00 90 ARG A N 1
ATOM 702 C CA . ARG A 1 90 ? -1.911 -8.733 -0.974 1.00 98.00 90 ARG A CA 1
ATOM 703 C C . ARG A 1 90 ? -1.508 -7.882 -2.175 1.00 98.00 90 ARG A C 1
ATOM 705 O O . ARG A 1 90 ? -0.532 -8.210 -2.845 1.00 98.00 90 ARG A O 1
ATOM 712 N N . GLU A 1 91 ? -2.195 -6.768 -2.402 1.00 97.69 91 GLU A N 1
ATOM 713 C CA . GLU A 1 91 ? -1.913 -5.872 -3.527 1.00 97.69 91 GLU A CA 1
ATOM 714 C C . GLU A 1 91 ? -0.530 -5.231 -3.437 1.00 97.69 91 GLU A C 1
ATOM 716 O O . GLU A 1 91 ? 0.193 -5.192 -4.432 1.00 97.69 91 GLU A O 1
ATOM 721 N N . ARG A 1 92 ? -0.085 -4.857 -2.233 1.00 97.31 92 ARG A N 1
ATOM 722 C CA . ARG A 1 92 ? 1.284 -4.379 -2.010 1.00 97.31 92 ARG A CA 1
ATOM 723 C C . ARG A 1 92 ? 2.331 -5.419 -2.409 1.00 97.31 92 ARG A C 1
ATOM 725 O O . ARG A 1 92 ? 3.287 -5.083 -3.105 1.00 97.31 92 ARG A O 1
ATOM 732 N N . LYS A 1 93 ? 2.159 -6.682 -1.997 1.00 97.44 93 LYS A N 1
ATOM 733 C CA . LYS A 1 93 ? 3.080 -7.777 -2.363 1.00 97.44 93 LYS A CA 1
ATOM 734 C C . LYS A 1 93 ? 3.073 -8.046 -3.870 1.00 97.44 93 LYS A C 1
ATOM 736 O O . LYS A 1 93 ? 4.141 -8.190 -4.463 1.00 97.44 93 LYS A O 1
ATOM 741 N N . ASN A 1 94 ? 1.889 -8.073 -4.484 1.00 97.38 94 ASN A N 1
ATOM 742 C CA . ASN A 1 94 ? 1.725 -8.276 -5.923 1.00 97.38 94 ASN A CA 1
ATOM 743 C C . ASN A 1 94 ? 2.431 -7.180 -6.726 1.00 97.38 94 ASN A C 1
ATOM 745 O O . ASN A 1 94 ? 3.203 -7.481 -7.637 1.00 97.38 94 ASN A O 1
ATOM 749 N N . LEU A 1 95 ? 2.202 -5.916 -6.366 1.00 97.38 95 LEU A N 1
ATOM 750 C CA . LEU A 1 95 ? 2.838 -4.777 -7.018 1.00 97.38 95 LEU A CA 1
ATOM 751 C C . LEU A 1 95 ? 4.360 -4.821 -6.848 1.00 97.38 95 LEU A C 1
ATOM 753 O O . LEU A 1 95 ? 5.086 -4.660 -7.826 1.00 97.38 95 LEU A O 1
ATOM 757 N N . GLN A 1 96 ? 4.848 -5.112 -5.637 1.00 96.50 96 GLN A N 1
ATOM 758 C CA . GLN A 1 96 ? 6.283 -5.215 -5.365 1.00 96.50 96 GLN A CA 1
ATOM 759 C C . GLN A 1 96 ? 6.959 -6.289 -6.217 1.00 96.50 96 GLN A C 1
ATOM 761 O O . GLN A 1 96 ? 8.032 -6.053 -6.767 1.00 96.50 96 GLN A O 1
ATOM 766 N N . SER A 1 97 ? 6.336 -7.460 -6.349 1.00 96.56 97 SER A N 1
ATOM 767 C CA . SER A 1 97 ? 6.857 -8.544 -7.185 1.00 96.56 97 SER A CA 1
ATOM 768 C C . SER A 1 97 ? 6.903 -8.151 -8.665 1.00 96.56 97 SER A C 1
ATOM 770 O O . SER A 1 97 ? 7.936 -8.330 -9.310 1.00 96.56 97 SER A O 1
ATOM 772 N N . ARG A 1 98 ? 5.826 -7.549 -9.186 1.00 95.75 98 ARG A N 1
ATOM 773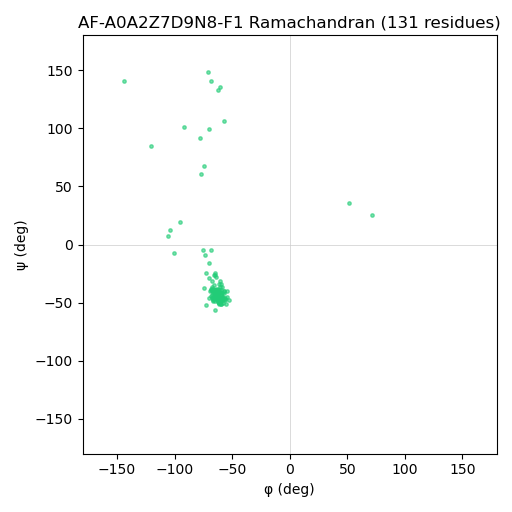 C CA . ARG A 1 98 ? 5.737 -7.123 -10.591 1.00 95.75 98 ARG A CA 1
ATOM 774 C C . ARG A 1 98 ? 6.759 -6.045 -10.934 1.00 95.75 98 ARG A C 1
ATOM 776 O O . ARG A 1 98 ? 7.461 -6.169 -11.930 1.00 95.75 98 ARG A O 1
ATOM 783 N N . LEU A 1 99 ? 6.886 -5.021 -10.093 1.00 94.62 99 LEU A N 1
ATOM 784 C CA . LEU A 1 99 ? 7.837 -3.939 -10.333 1.00 94.62 99 LEU A CA 1
ATOM 785 C C . LEU A 1 99 ? 9.289 -4.416 -10.226 1.00 94.62 99 LEU A C 1
ATOM 787 O O . LEU A 1 99 ? 10.114 -4.013 -11.038 1.00 94.62 99 LEU A O 1
ATOM 791 N N . ARG A 1 100 ? 9.600 -5.340 -9.305 1.00 92.94 100 ARG A N 1
ATOM 792 C CA . ARG A 1 100 ? 10.924 -5.986 -9.256 1.00 92.94 100 ARG A CA 1
ATOM 793 C C . ARG A 1 100 ? 11.244 -6.752 -10.539 1.00 92.94 100 ARG A C 1
ATOM 795 O O . ARG A 1 100 ? 12.376 -6.686 -11.005 1.00 92.94 100 ARG A O 1
ATOM 802 N N . ALA A 1 101 ? 10.269 -7.462 -11.107 1.00 93.75 101 ALA A N 1
ATOM 803 C CA . ALA A 1 101 ? 10.456 -8.165 -12.374 1.00 93.75 101 ALA A CA 1
ATOM 804 C C . ALA A 1 101 ? 10.716 -7.189 -13.534 1.00 93.75 101 ALA A C 1
ATOM 806 O O . ALA A 1 101 ? 11.627 -7.424 -14.322 1.00 93.75 101 ALA A O 1
ATOM 807 N N . ILE A 1 102 ? 9.978 -6.075 -13.597 1.00 92.38 102 ILE A N 1
ATOM 808 C CA . ILE A 1 102 ? 10.180 -5.028 -14.613 1.00 92.38 102 ILE A CA 1
ATOM 809 C C . ILE A 1 102 ? 11.578 -4.420 -14.490 1.00 92.38 102 ILE A C 1
ATOM 811 O O . ILE A 1 102 ? 12.313 -4.409 -15.469 1.00 92.38 102 ILE A O 1
ATOM 815 N N . VAL A 1 103 ? 11.973 -3.995 -13.284 1.00 89.94 103 VAL A N 1
ATOM 816 C CA . VAL A 1 103 ? 13.312 -3.443 -13.021 1.00 89.94 103 VAL A CA 1
ATOM 817 C C . VAL A 1 103 ? 14.404 -4.414 -13.463 1.00 89.94 103 VAL A C 1
ATOM 819 O O . VAL A 1 103 ? 15.350 -4.006 -14.127 1.00 89.94 103 VAL A O 1
ATOM 822 N N . LYS A 1 104 ? 14.263 -5.704 -13.133 1.00 89.50 104 LYS A N 1
ATOM 823 C CA . LYS A 1 104 ? 15.224 -6.731 -13.544 1.00 89.50 104 L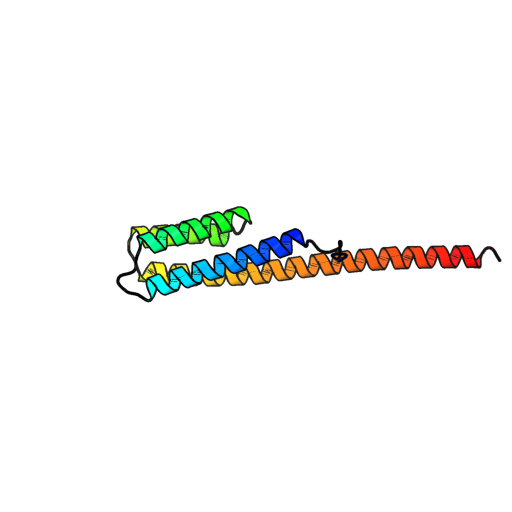YS A CA 1
ATOM 824 C C . LYS A 1 104 ? 15.365 -6.785 -15.068 1.00 89.50 104 LYS A C 1
ATOM 826 O O . LYS A 1 104 ? 16.481 -6.733 -15.567 1.00 89.50 104 LYS A O 1
ATOM 831 N N . VAL A 1 105 ? 14.246 -6.853 -15.792 1.00 90.25 105 VAL A N 1
ATOM 832 C CA . VAL A 1 105 ? 14.252 -6.894 -17.262 1.00 90.25 105 VAL A CA 1
ATOM 833 C C . VAL A 1 105 ? 14.874 -5.626 -17.851 1.00 90.25 105 VAL A C 1
ATOM 835 O O . VAL A 1 105 ? 15.646 -5.730 -18.802 1.00 90.25 105 VAL A O 1
ATOM 838 N N . SER A 1 106 ? 14.588 -4.448 -17.289 1.00 87.38 106 SER A N 1
ATOM 839 C CA . SER A 1 106 ? 15.181 -3.182 -17.737 1.00 87.38 106 SER A CA 1
ATOM 840 C C . SER A 1 106 ? 16.707 -3.195 -17.622 1.00 87.38 106 SER A C 1
ATOM 842 O O . SER A 1 106 ? 17.384 -2.965 -18.622 1.00 87.38 106 SER A O 1
AT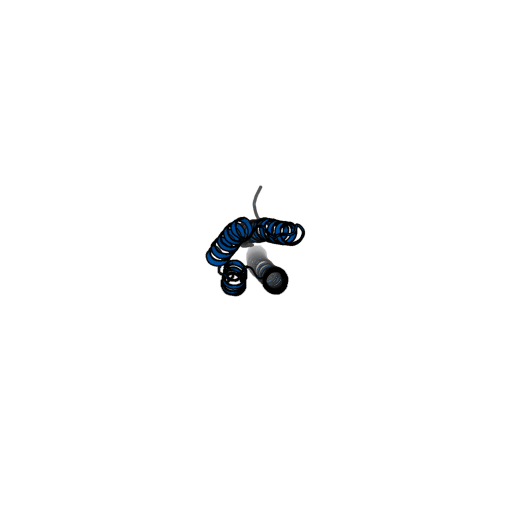OM 844 N N . CYS A 1 107 ? 17.252 -3.556 -16.456 1.00 85.00 107 CYS A N 1
ATOM 845 C CA . CYS A 1 107 ? 18.706 -3.562 -16.254 1.00 85.00 107 CYS A CA 1
ATOM 846 C C . CYS A 1 107 ? 19.395 -4.665 -17.078 1.00 85.00 107 CYS A C 1
ATOM 848 O O . CYS A 1 107 ? 20.434 -4.421 -17.687 1.00 85.00 107 CYS A O 1
ATOM 850 N N . ASP A 1 108 ? 18.785 -5.855 -17.191 1.00 86.88 108 ASP A N 1
ATOM 851 C CA . ASP A 1 108 ? 19.313 -6.942 -18.029 1.00 86.88 108 ASP A CA 1
ATOM 852 C C . ASP A 1 108 ? 19.368 -6.522 -19.518 1.00 86.88 108 ASP A C 1
ATOM 854 O O . ASP A 1 108 ? 20.341 -6.811 -20.219 1.00 86.88 108 ASP A O 1
ATOM 858 N N . THR A 1 109 ? 18.351 -5.804 -20.010 1.00 83.38 109 THR A N 1
ATOM 859 C CA . THR A 1 109 ? 18.286 -5.335 -21.407 1.00 83.38 109 THR A CA 1
ATOM 860 C C . THR A 1 109 ? 19.348 -4.278 -21.698 1.00 83.38 109 THR A C 1
ATOM 862 O O . THR A 1 109 ? 20.051 -4.369 -22.707 1.00 83.38 109 THR A O 1
ATOM 865 N N . GLU A 1 110 ? 19.509 -3.297 -20.812 1.00 77.62 110 GLU A N 1
ATOM 866 C CA . GLU A 1 110 ? 20.514 -2.242 -20.963 1.00 77.62 110 GLU A CA 1
ATOM 867 C C . GLU A 1 110 ? 21.944 -2.806 -20.895 1.00 77.62 110 GLU A C 1
ATOM 869 O O . GLU A 1 110 ? 22.792 -2.454 -21.723 1.00 77.62 110 GLU A O 1
ATOM 874 N N . HIS A 1 111 ? 22.199 -3.778 -20.009 1.00 79.25 111 HIS A N 1
ATOM 875 C CA . HIS A 1 111 ? 23.469 -4.515 -19.954 1.00 79.25 111 HIS A CA 1
ATOM 876 C C . HIS A 1 111 ? 23.771 -5.257 -21.255 1.00 79.25 111 HIS A C 1
ATOM 878 O O . HIS A 1 111 ? 24.908 -5.226 -21.739 1.00 79.25 111 HIS A O 1
ATOM 884 N N . LEU A 1 112 ? 22.773 -5.926 -21.839 1.00 81.56 112 LEU A N 1
ATOM 885 C CA . LEU A 1 112 ? 22.933 -6.641 -23.106 1.00 81.56 112 LEU A CA 1
ATOM 886 C C . LEU A 1 112 ? 23.241 -5.684 -24.262 1.00 81.56 112 LEU A C 1
ATOM 888 O O . LEU A 1 112 ? 24.149 -5.965 -25.048 1.00 81.56 112 LEU A O 1
ATOM 892 N N . ILE A 1 113 ? 22.549 -4.544 -24.337 1.00 81.69 113 ILE A N 1
ATOM 893 C CA . ILE A 1 113 ? 22.799 -3.509 -25.350 1.00 81.69 113 ILE A CA 1
ATOM 894 C C . ILE A 1 113 ? 24.216 -2.949 -25.202 1.00 81.69 113 ILE A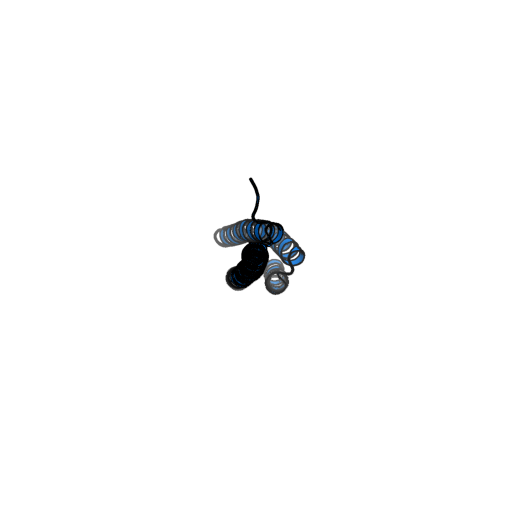 C 1
ATOM 896 O O . ILE A 1 113 ? 24.969 -2.921 -26.177 1.00 81.69 113 ILE A O 1
ATOM 900 N N . HIS A 1 114 ? 24.620 -2.566 -23.989 1.00 81.94 114 HIS A N 1
ATOM 901 C CA . HIS A 1 114 ? 25.955 -2.026 -23.737 1.00 81.94 114 HIS A CA 1
ATOM 902 C C . HIS A 1 114 ? 27.054 -3.029 -24.128 1.00 81.94 114 HIS A C 1
ATOM 904 O O . HIS A 1 114 ? 27.989 -2.695 -24.861 1.00 81.94 114 HIS A O 1
ATOM 910 N N . ARG A 1 115 ? 26.913 -4.299 -23.722 1.00 81.44 115 ARG A N 1
ATOM 911 C CA . ARG A 1 11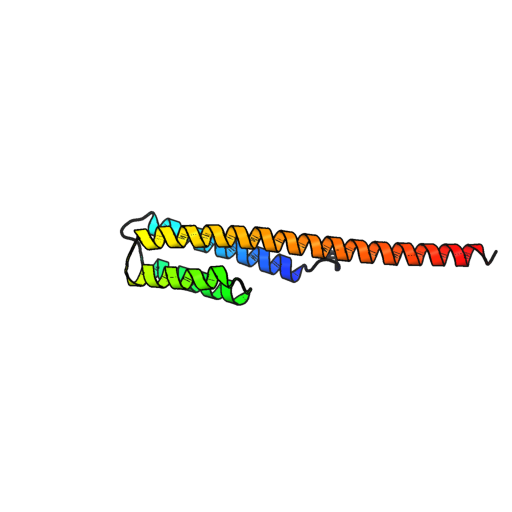5 ? 27.864 -5.366 -24.079 1.00 81.44 115 ARG A CA 1
ATOM 912 C C . ARG A 1 115 ? 27.922 -5.623 -25.584 1.00 81.44 115 ARG A C 1
ATOM 914 O O . ARG A 1 115 ? 29.013 -5.855 -26.109 1.00 81.44 115 ARG A O 1
ATOM 921 N N . ALA A 1 116 ? 26.785 -5.586 -26.277 1.00 84.31 116 ALA A N 1
ATOM 922 C CA . ALA A 1 116 ? 26.733 -5.755 -27.726 1.00 84.31 116 ALA A CA 1
ATOM 923 C C . ALA A 1 116 ? 27.456 -4.609 -28.454 1.00 84.31 116 ALA A C 1
ATOM 925 O O . ALA A 1 116 ? 28.273 -4.877 -29.338 1.00 84.31 116 ALA A O 1
ATOM 926 N N . SER A 1 117 ? 27.228 -3.361 -28.035 1.00 83.25 117 SER A N 1
ATOM 927 C CA . SER A 1 117 ? 27.869 -2.163 -28.595 1.00 83.25 117 SER A CA 1
ATOM 928 C C . SER A 1 117 ? 29.389 -2.177 -28.415 1.00 83.25 117 SER A C 1
ATOM 930 O O . SER A 1 117 ? 30.127 -2.022 -29.390 1.00 83.25 117 SER A O 1
ATOM 932 N N . VAL A 1 118 ? 29.879 -2.458 -27.202 1.00 85.00 118 VAL A N 1
ATOM 933 C CA . VAL A 1 118 ? 31.325 -2.570 -26.928 1.00 85.00 118 VAL A CA 1
ATOM 934 C C . VAL A 1 118 ? 31.945 -3.724 -27.721 1.00 85.00 118 VAL A C 1
ATOM 936 O O . VAL A 1 118 ? 32.991 -3.570 -28.353 1.00 85.00 118 VAL A O 1
ATOM 939 N N . GLY A 1 119 ? 31.281 -4.884 -27.746 1.00 84.00 119 GLY A N 1
ATOM 940 C CA . GLY A 1 119 ? 31.745 -6.051 -28.497 1.00 84.00 119 GLY A CA 1
ATOM 941 C C . GLY A 1 119 ? 31.753 -5.847 -30.017 1.00 84.00 119 GLY A C 1
ATOM 942 O O . GLY A 1 119 ? 32.519 -6.509 -30.724 1.00 84.00 119 GLY A O 1
ATOM 943 N N . TYR A 1 120 ? 30.910 -4.957 -30.541 1.00 87.88 120 TYR A N 1
ATOM 944 C CA . TYR A 1 120 ? 30.956 -4.518 -31.932 1.00 87.88 120 TYR A CA 1
ATOM 945 C C . TYR A 1 120 ? 32.159 -3.599 -32.179 1.00 87.88 120 TYR A C 1
ATOM 947 O O . TYR A 1 120 ? 32.969 -3.902 -33.056 1.00 87.88 120 TYR A O 1
ATOM 955 N N . TYR A 1 121 ? 32.334 -2.551 -31.365 1.00 81.06 121 TYR A N 1
ATOM 956 C CA . TYR A 1 121 ? 33.430 -1.581 -31.500 1.00 81.06 121 TYR A CA 1
ATOM 957 C C . TYR A 1 121 ? 34.808 -2.258 -31.464 1.00 81.06 121 TYR A C 1
ATOM 959 O O . TYR A 1 121 ? 35.611 -2.100 -32.381 1.00 81.06 121 TYR A O 1
ATOM 967 N N . MET A 1 122 ? 35.020 -3.138 -30.481 1.00 85.00 122 MET A N 1
ATOM 968 C CA . MET A 1 122 ? 36.250 -3.926 -30.329 1.00 85.00 122 MET A CA 1
ATOM 969 C C . MET A 1 122 ? 36.536 -4.828 -31.542 1.00 85.00 122 MET A C 1
ATOM 971 O O . MET A 1 122 ? 37.691 -5.070 -31.893 1.00 85.00 122 MET A O 1
ATOM 975 N N . ARG A 1 123 ? 35.495 -5.355 -32.207 1.00 86.19 123 ARG A N 1
ATOM 976 C CA . ARG A 1 123 ? 35.655 -6.169 -33.426 1.00 86.19 123 ARG A CA 1
ATOM 977 C C . ARG A 1 123 ? 36.010 -5.322 -34.645 1.00 86.19 123 ARG A C 1
ATOM 979 O O . ARG A 1 123 ? 36.785 -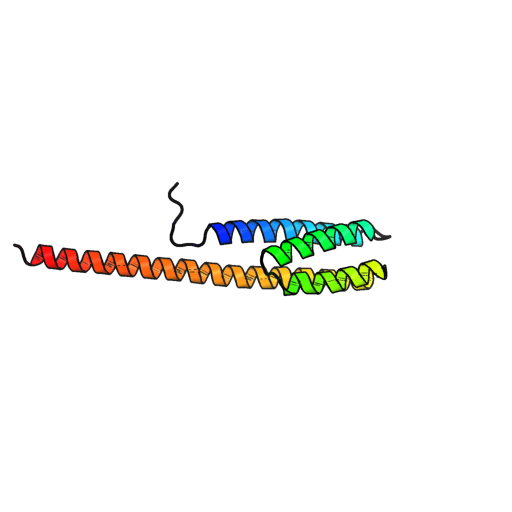5.787 -35.481 1.00 86.19 123 ARG A O 1
ATOM 986 N N . VAL A 1 124 ? 35.448 -4.120 -34.759 1.00 84.50 124 VAL A N 1
ATOM 987 C CA . VAL A 1 124 ? 35.778 -3.176 -35.836 1.00 84.50 124 VAL A CA 1
ATOM 988 C C . VAL A 1 124 ? 37.222 -2.696 -35.693 1.00 84.50 124 VAL A C 1
ATOM 990 O O . VAL A 1 124 ? 37.983 -2.780 -36.654 1.00 84.50 124 VAL A O 1
ATOM 993 N N . GLU A 1 125 ? 37.629 -2.295 -34.491 1.00 85.25 125 GLU A N 1
ATOM 994 C CA . GLU A 1 125 ? 38.982 -1.809 -34.206 1.00 85.25 125 GLU A CA 1
ATOM 995 C C . GLU A 1 125 ? 40.052 -2.873 -34.495 1.00 85.25 125 GLU A C 1
ATOM 997 O O . GLU A 1 125 ? 41.006 -2.612 -35.228 1.00 85.25 125 GLU A O 1
ATOM 1002 N N . LYS A 1 126 ? 39.839 -4.125 -34.056 1.00 84.81 126 LYS A N 1
ATOM 1003 C CA . LYS A 1 126 ? 40.730 -5.248 -34.404 1.00 84.81 126 LYS A CA 1
ATOM 1004 C C . LYS A 1 126 ? 40.878 -5.453 -35.914 1.00 84.81 126 LYS A C 1
ATOM 1006 O O . LYS A 1 126 ? 41.979 -5.736 -36.381 1.00 84.81 126 LYS A O 1
ATOM 1011 N N . LYS A 1 127 ? 39.793 -5.311 -36.688 1.00 81.62 127 LYS A N 1
ATOM 1012 C CA . LYS A 1 127 ? 39.847 -5.425 -38.157 1.00 81.62 127 LYS A CA 1
ATOM 1013 C C . LYS A 1 127 ? 40.643 -4.286 -38.794 1.00 81.62 127 LYS A C 1
ATOM 1015 O O . LYS A 1 127 ? 41.372 -4.547 -39.747 1.00 81.62 127 LYS A O 1
ATOM 1020 N N . LEU A 1 128 ? 40.514 -3.059 -38.287 1.00 79.81 128 LEU A N 1
ATOM 1021 C CA . LEU A 1 128 ? 41.266 -1.901 -38.783 1.00 79.81 128 LEU A CA 1
ATOM 1022 C C . LEU A 1 128 ? 42.767 -2.060 -38.524 1.00 79.81 128 LEU A C 1
ATOM 1024 O O . LEU A 1 128 ? 43.556 -1.906 -39.451 1.00 79.81 128 LEU A O 1
ATOM 1028 N N . ILE A 1 129 ? 43.146 -2.474 -37.312 1.00 81.44 129 ILE A N 1
ATOM 1029 C CA . ILE A 1 129 ? 44.549 -2.722 -36.949 1.00 81.44 129 ILE A CA 1
ATOM 1030 C C . ILE A 1 129 ? 45.146 -3.844 -37.815 1.00 81.44 129 ILE A C 1
ATOM 1032 O O . ILE A 1 129 ? 46.263 -3.716 -38.300 1.00 81.44 129 ILE A O 1
ATOM 1036 N N . SER A 1 130 ? 44.390 -4.915 -38.088 1.00 78.69 130 SER A N 1
ATOM 1037 C CA . SER A 1 130 ? 44.879 -6.048 -38.895 1.00 78.69 130 SER A CA 1
ATOM 1038 C C . SER A 1 130 ? 45.086 -5.757 -40.388 1.00 78.69 130 SER A C 1
ATOM 1040 O O . SER A 1 130 ? 45.713 -6.557 -41.071 1.00 78.69 130 SER A O 1
ATOM 1042 N N . LYS A 1 131 ? 44.525 -4.660 -40.915 1.00 71.56 131 LYS A N 1
ATOM 1043 C CA . LYS A 1 131 ? 44.618 -4.289 -42.339 1.00 71.56 131 LYS A CA 1
ATOM 1044 C C . LYS A 1 131 ? 45.669 -3.212 -42.628 1.00 71.56 131 LYS A C 1
ATOM 1046 O O . LYS A 1 131 ? 45.880 -2.897 -43.794 1.00 71.56 131 LYS A O 1
ATOM 1051 N N . GLY A 1 132 ? 46.269 -2.625 -41.593 1.00 59.00 132 GLY A N 1
ATOM 1052 C CA . GLY A 1 132 ? 47.248 -1.540 -41.706 1.00 59.00 132 GLY A CA 1
ATOM 1053 C C . GLY A 1 132 ? 48.704 -1.958 -41.479 1.00 59.00 132 GLY A C 1
ATOM 1054 O O . GLY A 1 132 ? 49.531 -1.072 -41.283 1.00 59.00 132 GLY A O 1
ATOM 1055 N N . GLY A 1 133 ? 49.003 -3.262 -41.452 1.00 48.81 133 GLY A N 1
ATOM 1056 C CA . GLY A 1 133 ? 50.345 -3.826 -41.257 1.00 48.81 133 GLY A CA 1
ATOM 1057 C C . GLY A 1 133 ? 50.798 -4.676 -42.431 1.00 48.81 133 GLY A C 1
ATOM 1058 O O . GLY A 1 133 ? 49.912 -5.240 -43.114 1.00 48.81 133 GLY A O 1
#

Nearest PDB structures (foldseek):
  1wn0-assembly2_B  TM=9.341E-01  e=9.708E-06  Zea mays
  1wn0-assembly4_D  TM=8.984E-01  e=6.576E-06  Zea mays
  1yvi-assembly1_A  TM=8.608E-01  e=6.220E-06  Oryza sativa
  1wn0-assembly1_A  TM=9.029E-01  e=2.795E-05  Zea mays
  4euk-assembly1_B  TM=7.246E-01  e=5.761E-05  Arabidopsis thaliana

Organism: NCBI:txid472368

Sequence (133 aa):
MLRDESCPTFFIDLLSEFFSEAGKVVKQMRKTLETPPADFDKMNELCFKLKGSAASIGACRISAVCSDLHHAIEDKSEDECWQVLAFIRRERKNLQSRLRAIVKVSCDTEHLIHRASVGYYMRVEKKLISKGG